Protein AF-A0A2U2MQR2-F1 (afdb_monomer)

Solvent-accessible surface area (backbone atoms only — not comparable to full-atom values): 9590 Å² total; per-residue (Å²): 137,82,84,78,74,77,75,70,67,55,47,98,87,59,31,27,55,48,16,38,34,31,36,33,57,66,88,57,82,86,89,60,95,47,49,46,33,38,39,41,40,66,53,72,32,94,87,47,100,52,65,31,71,46,79,47,65,34,66,65,44,75,70,32,71,69,49,39,52,50,52,44,51,51,39,53,46,47,54,74,61,41,69,89,65,92,60,65,93,56,70,37,28,36,38,36,31,59,40,84,66,80,64,88,87,49,47,63,51,33,40,34,28,38,28,79,43,82,59,92,92,44,76,48,75,48,78,47,61,46,67,48,84,88,58,60,68,46,62,40,29,42,48,49,54,52,37,52,53,49,46,59,49,50,52,50,53,52,56,52,56,67,71,79,109

Foldseek 3Di:
DDPPPPPFDQDPVRWGWFWFKWKAALPDDDDDPQFQKKWQQPAQDPVDGGTDIDMDGDVVCLVDPVSLVVLLVVLVLLLVQFDPDADDDDRIMITIGGDSDDDPRIGTQKIKIWHWDDDPVDIDIDIHIDGDPVDDNNVSNVSNVVSVVSNVVSVVSVVVVVVVD

Structure (mmCIF, N/CA/C/O backbone):
data_AF-A0A2U2MQR2-F1
#
_entry.id   AF-A0A2U2MQR2-F1
#
loop_
_atom_site.group_PDB
_atom_site.id
_atom_site.type_symbol
_atom_site.label_atom_id
_atom_site.label_alt_id
_atom_site.label_comp_id
_atom_site.label_asym_id
_atom_site.label_entity_id
_atom_site.label_seq_id
_atom_site.pdbx_PDB_ins_code
_atom_site.Cartn_x
_atom_site.Cartn_y
_atom_site.Cartn_z
_atom_site.occupancy
_atom_site.B_iso_or_equiv
_atom_site.auth_seq_id
_atom_site.auth_comp_id
_atom_site.auth_asym_id
_atom_site.auth_atom_id
_atom_site.pdbx_PDB_model_num
ATOM 1 N N . MET A 1 1 ? -12.977 18.958 -28.605 1.00 35.41 1 MET A N 1
ATOM 2 C CA . MET A 1 1 ? -12.300 17.829 -27.941 1.00 35.41 1 MET A CA 1
ATOM 3 C C . MET A 1 1 ? -11.310 18.447 -26.981 1.00 35.41 1 MET A C 1
ATOM 5 O O . MET A 1 1 ? -10.351 19.047 -27.443 1.00 35.41 1 MET A O 1
ATOM 9 N N . SER A 1 2 ? -11.646 18.476 -25.693 1.00 35.44 2 SER A N 1
ATOM 10 C CA . SER A 1 2 ? -10.806 19.097 -24.668 1.00 35.44 2 SER A CA 1
ATOM 11 C C . SER A 1 2 ? -9.901 18.020 -24.101 1.00 35.44 2 SER A C 1
ATOM 13 O O . SER A 1 2 ? -10.385 17.085 -23.467 1.00 35.44 2 SER A O 1
ATOM 15 N N . ASP A 1 3 ? -8.615 18.139 -24.402 1.00 41.50 3 ASP A N 1
ATOM 16 C CA . ASP A 1 3 ? -7.565 17.269 -23.898 1.00 41.50 3 ASP A CA 1
ATOM 17 C C . ASP A 1 3 ? -7.346 17.624 -22.422 1.00 41.50 3 ASP A C 1
ATOM 19 O O . ASP A 1 3 ? -6.690 18.607 -22.071 1.00 41.50 3 ASP A O 1
ATOM 23 N N . GLY A 1 4 ? -8.047 16.903 -21.549 1.00 33.56 4 GLY A N 1
ATOM 24 C CA . GLY A 1 4 ? -7.953 17.050 -20.105 1.00 33.56 4 GLY A CA 1
ATOM 25 C C . GLY A 1 4 ? -6.661 16.418 -19.617 1.00 33.56 4 GLY A C 1
ATOM 26 O O . GLY A 1 4 ? -6.693 15.333 -19.045 1.00 33.56 4 GLY A O 1
ATOM 27 N N . SER A 1 5 ? -5.533 17.090 -19.851 1.00 38.34 5 SER A N 1
ATOM 28 C CA . SER A 1 5 ? -4.283 16.794 -19.156 1.00 38.34 5 SER A CA 1
ATOM 29 C C . SER A 1 5 ? -4.535 16.982 -17.661 1.00 38.34 5 SER A C 1
ATOM 31 O O . SER A 1 5 ? -4.479 18.103 -17.157 1.00 38.34 5 SER A O 1
ATOM 33 N N . LYS A 1 6 ? -4.861 15.895 -16.955 1.00 40.38 6 LYS A N 1
ATOM 34 C CA . LYS A 1 6 ? -4.844 15.863 -15.495 1.00 40.38 6 LYS A CA 1
ATOM 35 C C . LYS A 1 6 ? -3.408 16.127 -15.069 1.00 40.38 6 LYS A C 1
ATOM 37 O O . LYS A 1 6 ? -2.525 15.293 -15.232 1.00 40.38 6 LYS A O 1
ATOM 42 N N . THR A 1 7 ? -3.152 17.354 -14.641 1.00 41.28 7 THR A N 1
ATOM 43 C CA . THR A 1 7 ? -1.850 17.762 -14.137 1.00 41.28 7 THR A CA 1
ATOM 44 C C . THR A 1 7 ? -1.629 17.020 -12.827 1.00 41.28 7 THR A C 1
ATOM 46 O O . THR A 1 7 ? -2.181 17.407 -11.799 1.00 41.28 7 THR A O 1
ATOM 49 N N . THR A 1 8 ? -0.845 15.941 -12.859 1.00 52.31 8 THR A N 1
ATOM 50 C CA . THR A 1 8 ? -0.366 15.263 -11.652 1.00 52.31 8 THR A CA 1
ATOM 51 C C . THR A 1 8 ? 0.211 16.311 -10.708 1.00 52.31 8 THR A C 1
ATOM 53 O O . THR A 1 8 ? 1.087 17.081 -11.113 1.00 52.31 8 THR A O 1
ATOM 56 N N . ALA A 1 9 ? -0.280 16.374 -9.470 1.00 56.91 9 ALA A N 1
ATOM 57 C CA . ALA A 1 9 ? 0.223 17.319 -8.484 1.00 56.91 9 ALA A CA 1
ATOM 58 C C . ALA A 1 9 ? 1.697 17.001 -8.178 1.00 56.91 9 ALA A C 1
ATOM 60 O O . ALA A 1 9 ? 2.010 16.058 -7.448 1.00 56.91 9 ALA A O 1
ATOM 61 N N . THR A 1 10 ? 2.599 17.770 -8.782 1.00 59.81 10 THR A N 1
ATOM 62 C CA . THR A 1 10 ? 4.041 17.682 -8.556 1.00 59.81 10 THR A CA 1
ATOM 63 C C . THR A 1 10 ? 4.403 18.613 -7.410 1.00 59.81 10 THR A C 1
ATOM 65 O O . THR A 1 10 ? 4.077 19.800 -7.438 1.00 59.81 10 THR A O 1
ATOM 68 N N . ASP A 1 11 ? 5.040 18.079 -6.372 1.00 65.00 11 ASP A N 1
ATOM 69 C CA . ASP A 1 11 ? 5.514 18.898 -5.263 1.00 65.00 11 ASP A CA 1
ATOM 70 C C . ASP A 1 11 ? 6.751 19.728 -5.637 1.00 65.00 11 ASP A C 1
ATOM 72 O O . ASP A 1 11 ? 7.363 19.546 -6.690 1.00 65.00 11 ASP A O 1
ATOM 76 N N . ALA A 1 12 ? 7.113 20.673 -4.764 1.00 63.25 12 ALA A N 1
ATOM 77 C CA . ALA A 1 12 ? 8.223 21.601 -4.991 1.00 63.25 12 ALA A CA 1
ATOM 78 C C . ALA A 1 12 ? 9.582 20.903 -5.224 1.00 63.25 12 ALA A C 1
ATOM 80 O O . ALA A 1 12 ? 10.482 21.513 -5.796 1.00 63.25 12 ALA A O 1
ATOM 81 N N . ASP A 1 13 ? 9.714 19.628 -4.838 1.00 71.12 13 ASP A N 1
ATOM 82 C CA . ASP A 1 13 ? 10.929 18.822 -4.997 1.00 71.12 13 ASP A CA 1
ATOM 83 C C . ASP A 1 13 ? 10.933 17.987 -6.296 1.00 71.12 13 ASP A C 1
ATOM 85 O O . ASP A 1 13 ? 11.844 17.180 -6.525 1.00 71.12 13 ASP A O 1
ATOM 89 N N . GLY A 1 14 ? 9.912 18.149 -7.145 1.00 81.31 14 GLY A N 1
ATOM 90 C CA . GLY A 1 14 ? 9.772 17.450 -8.422 1.00 81.31 14 GLY A CA 1
ATOM 91 C C . GLY A 1 14 ? 9.209 16.031 -8.315 1.00 81.31 14 GLY A C 1
ATOM 92 O O . GLY A 1 14 ? 9.354 15.261 -9.261 1.00 81.31 14 GLY A O 1
ATOM 93 N N . PHE A 1 15 ? 8.598 15.649 -7.188 1.00 86.00 15 PHE A N 1
ATOM 94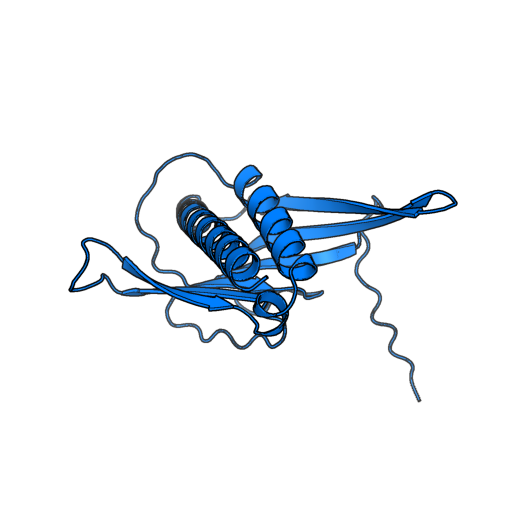 C CA . PHE A 1 15 ? 7.937 14.350 -7.059 1.00 86.00 15 PHE A CA 1
ATOM 95 C C . PHE A 1 15 ? 6.450 14.465 -7.379 1.00 86.00 15 PHE A C 1
ATOM 97 O O . PHE A 1 15 ? 5.763 15.350 -6.871 1.00 86.00 15 PHE A O 1
ATOM 104 N N . SER A 1 16 ? 5.936 13.508 -8.142 1.00 84.88 16 SER A N 1
ATOM 105 C CA . SER A 1 16 ? 4.505 13.353 -8.407 1.00 84.88 16 SER A CA 1
ATOM 106 C C . SER A 1 16 ? 3.926 12.252 -7.524 1.00 84.88 16 SER A C 1
ATOM 108 O O . SER A 1 16 ? 4.599 11.255 -7.244 1.00 84.88 16 SER A O 1
ATOM 110 N N . THR A 1 17 ? 2.686 12.415 -7.062 1.00 84.25 17 THR A N 1
ATOM 111 C CA . THR A 1 17 ? 1.986 11.360 -6.316 1.00 84.25 17 THR A CA 1
ATOM 112 C C . THR A 1 17 ? 1.837 10.111 -7.180 1.00 84.25 17 THR A C 1
ATOM 114 O O . THR A 1 17 ? 1.368 10.187 -8.310 1.00 84.25 17 THR A O 1
ATOM 117 N N . LEU A 1 18 ? 2.240 8.968 -6.631 1.00 83.31 18 LEU A N 1
ATOM 118 C CA . LEU A 1 18 ? 2.060 7.655 -7.244 1.00 83.31 18 LEU A CA 1
ATOM 119 C C . LEU A 1 18 ? 0.815 6.958 -6.694 1.00 83.31 18 LEU A C 1
ATOM 121 O O . LEU A 1 18 ? 0.165 6.212 -7.411 1.00 83.31 18 LEU A O 1
ATOM 125 N N . GLY A 1 19 ? 0.508 7.164 -5.416 1.00 85.81 19 GLY A N 1
ATOM 126 C CA . GLY A 1 19 ? -0.560 6.433 -4.762 1.00 85.81 19 GLY A CA 1
ATOM 127 C C . GLY A 1 19 ? -0.611 6.661 -3.266 1.00 85.81 19 GLY A C 1
ATOM 128 O O . GLY A 1 19 ? 0.124 7.486 -2.709 1.00 85.81 19 GLY A O 1
ATOM 129 N N . TYR A 1 20 ? -1.466 5.890 -2.609 1.00 85.88 20 TYR A N 1
ATOM 130 C CA . TYR A 1 20 ? -1.777 6.066 -1.202 1.00 85.88 20 TYR A CA 1
ATOM 131 C C . TYR A 1 20 ? -1.884 4.734 -0.478 1.00 85.88 20 TYR A C 1
ATOM 133 O O . TYR A 1 20 ? -2.322 3.726 -1.024 1.00 85.88 20 TYR A O 1
ATOM 141 N N . TYR A 1 21 ? -1.489 4.764 0.789 1.00 87.50 21 TYR A N 1
ATOM 142 C CA . TYR A 1 21 ? -1.859 3.772 1.778 1.00 87.50 21 TYR A CA 1
ATOM 143 C C . TYR A 1 21 ? -2.799 4.426 2.777 1.00 87.50 21 TYR A C 1
ATOM 145 O O . TYR A 1 21 ? -2.451 5.430 3.412 1.00 87.50 21 TYR A O 1
ATOM 153 N N . TYR A 1 22 ? -3.997 3.877 2.899 1.00 86.44 22 TYR A N 1
ATOM 154 C CA . TYR A 1 22 ? -5.064 4.467 3.690 1.00 86.44 22 TYR A CA 1
ATOM 155 C C . TYR A 1 22 ? -5.859 3.410 4.452 1.00 86.44 22 TYR A C 1
ATOM 157 O O . TYR A 1 22 ? -5.775 2.210 4.179 1.00 86.44 22 TYR A O 1
ATOM 165 N N . ALA A 1 23 ? -6.613 3.883 5.439 1.00 84.75 23 ALA A N 1
ATOM 166 C CA . ALA A 1 23 ? -7.556 3.090 6.204 1.00 84.75 23 ALA A CA 1
ATOM 167 C C . ALA A 1 23 ? -8.980 3.618 6.036 1.00 84.75 23 ALA A C 1
ATOM 169 O O . ALA A 1 23 ? -9.197 4.819 5.888 1.00 84.75 23 ALA A O 1
ATOM 170 N N . PHE A 1 24 ? -9.934 2.707 6.130 1.00 80.94 24 PHE A N 1
ATOM 171 C CA . PHE A 1 24 ? -11.358 2.969 6.214 1.00 80.94 24 PHE A CA 1
ATOM 172 C C . PHE A 1 24 ? -11.924 2.386 7.506 1.00 80.94 24 PHE A C 1
ATOM 174 O O . PHE A 1 24 ? -11.390 1.404 8.040 1.00 80.94 24 PHE A O 1
ATOM 181 N N . ASP A 1 25 ? -13.038 2.954 7.967 1.00 74.38 25 ASP A N 1
ATOM 182 C CA . ASP A 1 25 ? -13.871 2.294 8.968 1.00 74.38 25 ASP A CA 1
ATOM 183 C C . ASP A 1 25 ? -14.314 0.915 8.458 1.00 74.38 25 ASP A C 1
ATOM 185 O O . ASP A 1 25 ? -14.501 0.696 7.259 1.00 74.38 25 ASP A O 1
ATOM 189 N N . ALA A 1 26 ? -14.458 -0.039 9.379 1.00 68.25 26 ALA A N 1
ATOM 190 C CA . ALA A 1 26 ? -14.750 -1.434 9.043 1.00 68.25 26 ALA A CA 1
ATOM 191 C C . ALA A 1 26 ? -16.063 -1.611 8.258 1.00 68.25 26 ALA A C 1
ATOM 193 O O . ALA A 1 26 ? -16.186 -2.541 7.461 1.00 68.25 26 ALA A O 1
ATOM 194 N N . ASP A 1 27 ? -17.015 -0.701 8.462 1.00 68.25 27 ASP A N 1
ATOM 195 C CA . ASP A 1 27 ? -18.332 -0.723 7.827 1.00 68.25 27 ASP A CA 1
ATOM 196 C C . ASP A 1 27 ? -18.355 -0.002 6.468 1.00 68.25 27 ASP A C 1
ATOM 198 O O . ASP A 1 27 ? -19.356 -0.061 5.753 1.00 68.25 27 ASP A O 1
ATOM 202 N N . THR A 1 28 ? -17.253 0.646 6.077 1.00 70.56 28 THR A N 1
ATOM 203 C CA . THR A 1 28 ? -17.153 1.362 4.804 1.00 70.56 28 THR A CA 1
ATOM 204 C C . THR A 1 28 ? -16.772 0.401 3.682 1.00 70.56 28 THR A C 1
ATOM 206 O O . THR A 1 28 ? -15.817 -0.382 3.780 1.00 70.56 28 THR A O 1
ATOM 209 N N . GLU A 1 29 ? -17.541 0.440 2.596 1.00 70.19 29 GLU A N 1
ATOM 210 C CA . GLU A 1 29 ? -17.212 -0.269 1.364 1.00 70.19 29 GLU A CA 1
ATOM 211 C C . GLU A 1 29 ? -16.034 0.418 0.667 1.00 70.19 29 GLU A C 1
ATOM 213 O O . GLU A 1 29 ? -15.986 1.641 0.556 1.00 70.19 29 GLU A O 1
ATOM 218 N N . ILE A 1 30 ? -15.060 -0.379 0.225 1.00 69.44 30 ILE A N 1
ATOM 219 C CA . ILE A 1 30 ? -13.909 0.128 -0.522 1.00 69.44 30 ILE A CA 1
ATOM 220 C C . ILE A 1 30 ? -14.223 -0.027 -2.007 1.00 69.44 30 ILE A C 1
ATOM 222 O O . ILE A 1 30 ? -14.023 -1.109 -2.564 1.00 69.44 30 ILE A O 1
ATOM 226 N N . ASP A 1 31 ? -14.703 1.054 -2.617 1.00 68.75 31 ASP A N 1
ATOM 227 C CA . ASP A 1 31 ? -14.923 1.172 -4.060 1.00 68.75 31 ASP A CA 1
ATOM 228 C C . ASP A 1 31 ? -13.797 2.008 -4.691 1.00 68.75 31 ASP A C 1
ATOM 230 O O . ASP A 1 31 ? -13.925 3.206 -4.933 1.00 68.75 31 ASP A O 1
ATOM 234 N N . ASP A 1 32 ? -12.631 1.384 -4.868 1.00 68.38 32 ASP A N 1
ATOM 235 C CA . ASP A 1 32 ? -11.484 1.980 -5.559 1.00 68.38 32 ASP A CA 1
ATOM 236 C C . ASP A 1 32 ? -11.067 1.038 -6.699 1.00 68.38 32 ASP A C 1
ATOM 238 O O . ASP A 1 32 ? -10.693 -0.115 -6.491 1.00 68.38 32 ASP A O 1
ATOM 242 N N . MET A 1 33 ? -11.178 1.507 -7.943 1.00 65.56 33 MET A N 1
ATOM 243 C CA . MET A 1 33 ? -10.834 0.693 -9.116 1.00 65.56 33 MET A CA 1
ATOM 244 C C . MET A 1 33 ? -9.320 0.548 -9.321 1.00 65.56 33 MET A C 1
ATOM 246 O O . MET A 1 33 ? -8.898 -0.309 -10.091 1.00 65.56 33 MET A O 1
ATOM 250 N N . ASN A 1 34 ? -8.505 1.353 -8.632 1.00 71.06 34 ASN A N 1
ATOM 251 C CA . ASN A 1 34 ? -7.043 1.333 -8.724 1.00 71.06 34 ASN A CA 1
ATOM 252 C C . ASN A 1 34 ? -6.403 0.612 -7.527 1.00 71.06 34 ASN A C 1
ATOM 254 O O . ASN A 1 34 ? -5.260 0.888 -7.146 1.00 71.06 34 ASN A O 1
ATOM 258 N N . LEU A 1 35 ? -7.164 -0.277 -6.885 1.00 78.31 35 LEU A N 1
ATOM 259 C CA . LEU A 1 35 ? -6.685 -1.077 -5.771 1.00 78.31 35 LEU A CA 1
ATOM 260 C C . LEU A 1 35 ? -5.633 -2.069 -6.233 1.00 78.31 35 LEU A C 1
ATOM 262 O O . LEU A 1 35 ? -5.891 -2.955 -7.046 1.00 78.31 35 LEU A O 1
ATOM 266 N N . GLU A 1 36 ? -4.474 -1.972 -5.605 1.00 80.88 36 GLU A N 1
ATOM 267 C CA . GLU A 1 36 ? -3.402 -2.937 -5.781 1.00 80.88 36 GLU A CA 1
ATOM 268 C C . GLU A 1 36 ? -3.505 -4.046 -4.743 1.00 80.88 36 GLU A C 1
ATOM 270 O O . GLU A 1 36 ? -3.393 -5.234 -5.055 1.00 80.88 36 GLU A O 1
ATOM 275 N N . ALA A 1 37 ? -3.779 -3.661 -3.498 1.00 78.00 37 ALA A N 1
ATOM 276 C CA . ALA A 1 37 ? -4.007 -4.591 -2.411 1.00 78.00 37 ALA A CA 1
ATOM 277 C C . ALA A 1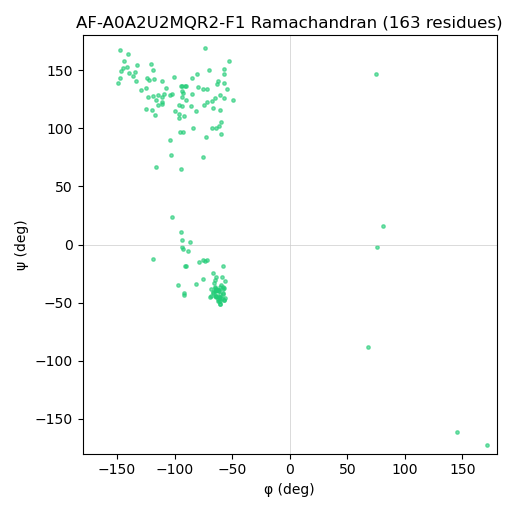 37 ? -4.991 -4.016 -1.390 1.00 78.00 37 ALA A C 1
ATOM 279 O O . ALA A 1 37 ? -4.895 -2.856 -0.996 1.00 78.00 37 ALA A O 1
ATOM 280 N N . VAL A 1 38 ? -5.899 -4.861 -0.908 1.00 79.38 38 VAL A N 1
ATOM 281 C CA . VAL A 1 38 ? -6.787 -4.581 0.221 1.00 79.38 38 VAL A CA 1
ATOM 282 C C . VAL A 1 38 ? -6.624 -5.667 1.260 1.00 79.38 38 VAL A C 1
ATOM 284 O O . VAL A 1 38 ? -6.650 -6.857 0.945 1.00 79.38 38 VAL A O 1
ATOM 287 N N . ILE A 1 39 ? -6.525 -5.247 2.513 1.00 73.12 39 ILE A N 1
ATOM 288 C CA . ILE A 1 39 ? -6.567 -6.114 3.674 1.00 73.12 39 ILE A CA 1
ATOM 289 C C . ILE A 1 39 ? -7.791 -5.746 4.514 1.00 73.12 39 ILE A C 1
ATOM 291 O O . ILE A 1 39 ? -7.840 -4.679 5.129 1.00 73.12 39 ILE A O 1
ATOM 295 N N . CYS A 1 40 ? -8.775 -6.643 4.554 1.00 70.81 40 CYS A N 1
ATOM 296 C CA . CYS A 1 40 ? -9.933 -6.506 5.433 1.00 70.81 40 CYS A CA 1
ATOM 297 C C . CYS A 1 40 ? -9.681 -7.315 6.704 1.00 70.81 40 CYS A C 1
ATOM 299 O O . CYS A 1 40 ? -9.604 -8.548 6.659 1.00 70.81 40 CYS A O 1
ATOM 301 N N . ALA A 1 41 ? -9.526 -6.615 7.823 1.00 64.44 41 ALA A N 1
ATOM 302 C CA . ALA A 1 41 ? -9.394 -7.199 9.149 1.00 64.44 41 ALA A CA 1
ATOM 303 C C . ALA A 1 41 ? -10.781 -7.242 9.811 1.00 64.44 41 ALA A C 1
ATOM 305 O O . ALA A 1 41 ? -11.052 -6.532 10.779 1.00 64.44 41 ALA A O 1
ATOM 306 N N . ASP A 1 42 ? -11.679 -8.037 9.232 1.00 58.38 42 ASP A N 1
ATOM 307 C CA . ASP A 1 42 ? -13.093 -8.044 9.587 1.00 58.38 42 ASP A CA 1
ATOM 308 C C . ASP A 1 42 ? -13.353 -9.172 10.598 1.00 58.38 42 ASP A C 1
ATOM 310 O O . ASP A 1 42 ? -13.361 -10.354 10.263 1.00 58.38 42 ASP A O 1
ATOM 314 N N . GLN A 1 43 ? -13.612 -8.768 11.842 1.00 45.62 43 GLN A N 1
ATOM 315 C CA . GLN A 1 43 ? -14.023 -9.594 12.985 1.00 45.62 43 GLN A CA 1
ATOM 316 C C . GLN A 1 43 ? -12.941 -10.467 13.657 1.00 45.62 43 GLN A C 1
ATOM 318 O O . GLN A 1 43 ? -12.040 -11.001 13.010 1.00 45.62 43 GLN A O 1
ATOM 323 N N . PRO A 1 44 ? -13.036 -10.666 14.989 1.00 50.53 44 PRO A N 1
ATOM 324 C CA . PRO A 1 44 ? -12.247 -11.677 15.680 1.00 50.53 44 PRO A CA 1
ATOM 325 C C . PRO A 1 44 ? -12.500 -13.063 15.069 1.00 50.53 44 PRO A C 1
ATOM 327 O O . PRO A 1 44 ? -13.641 -13.513 14.953 1.00 50.53 44 PRO A O 1
ATOM 330 N N . SER A 1 45 ? -11.427 -13.743 14.671 1.00 46.78 45 SER A N 1
ATOM 331 C CA . SER A 1 45 ? -11.477 -15.092 14.124 1.00 46.78 45 SER A CA 1
ATOM 332 C C . SER A 1 45 ? -11.976 -16.065 15.191 1.00 46.78 45 SER A C 1
ATOM 334 O O . SER A 1 45 ? -11.427 -16.155 16.286 1.00 46.78 45 SER A O 1
ATOM 336 N N . LYS A 1 46 ? -13.023 -16.834 14.870 1.00 43.75 46 LYS A N 1
ATOM 337 C CA . LYS A 1 46 ? -13.551 -17.876 15.769 1.00 43.75 46 LYS A CA 1
ATOM 338 C C . LYS A 1 46 ? -12.649 -19.117 15.853 1.00 43.75 46 LYS A C 1
ATOM 340 O O . LYS A 1 46 ? -12.856 -19.939 16.738 1.00 43.75 46 LYS A O 1
ATOM 345 N N . GLY A 1 47 ? -11.686 -19.270 14.937 1.00 48.62 47 GLY A N 1
ATOM 346 C CA . GLY A 1 47 ? -10.839 -20.469 14.811 1.00 48.62 47 GLY A CA 1
ATOM 347 C C . GLY A 1 47 ? -9.338 -20.237 15.008 1.00 48.62 47 GLY A C 1
ATOM 348 O O . GLY A 1 47 ? -8.589 -21.196 15.159 1.00 48.62 47 GLY A O 1
ATOM 349 N N . LEU A 1 48 ? -8.894 -18.981 15.027 1.00 50.56 48 LEU A N 1
ATOM 350 C CA . LEU A 1 48 ? -7.522 -18.568 15.319 1.00 50.56 48 LEU A CA 1
ATOM 351 C C . LEU A 1 48 ? -7.609 -17.493 16.398 1.00 50.56 48 LEU A C 1
ATOM 353 O O . LEU A 1 48 ? -8.416 -16.580 16.264 1.00 50.56 48 LEU A O 1
ATOM 357 N N . GLY A 1 49 ? -6.807 -17.567 17.461 1.00 47.91 49 GLY A N 1
ATOM 358 C CA . GLY A 1 49 ? -6.764 -16.472 18.433 1.00 47.91 49 GLY A CA 1
ATOM 359 C C . GLY A 1 49 ? -6.326 -15.175 17.742 1.00 47.91 49 GLY A C 1
ATOM 360 O O . GLY A 1 49 ? -5.155 -15.049 17.398 1.00 47.91 49 GLY A O 1
ATOM 361 N N . GLY A 1 50 ? -7.247 -14.237 17.490 1.00 61.19 50 GLY A N 1
ATOM 362 C CA . GLY A 1 50 ? -6.942 -12.975 16.803 1.00 61.19 50 GLY A CA 1
ATOM 363 C C . GLY A 1 50 ? -8.063 -12.457 15.897 1.00 61.19 50 GLY A C 1
ATOM 364 O O . GLY A 1 50 ? -9.214 -12.850 16.040 1.00 61.19 50 GLY A O 1
ATOM 365 N N . VAL A 1 51 ? -7.725 -11.551 14.974 1.00 61.66 51 VAL A N 1
ATOM 366 C CA . VAL A 1 51 ? -8.626 -10.969 13.958 1.00 61.66 51 VAL A CA 1
ATOM 367 C C . VAL A 1 51 ? -8.513 -11.772 12.661 1.00 61.66 51 VAL A C 1
ATOM 369 O O . VAL A 1 51 ? -7.406 -12.134 12.265 1.00 61.66 51 VAL A O 1
ATOM 372 N N . ALA A 1 52 ? -9.637 -12.082 12.014 1.00 59.97 52 ALA A N 1
ATOM 373 C CA . ALA A 1 52 ? -9.640 -12.683 10.688 1.00 59.97 52 ALA A CA 1
ATOM 374 C C . ALA A 1 52 ? -9.202 -11.629 9.666 1.00 59.97 52 ALA A C 1
ATOM 376 O O . ALA A 1 52 ? -9.784 -10.552 9.573 1.00 59.97 52 ALA A O 1
ATOM 377 N N . VAL A 1 53 ? -8.144 -11.939 8.923 1.00 64.88 53 VAL A N 1
ATOM 378 C CA . VAL A 1 53 ? -7.563 -11.042 7.928 1.00 64.88 53 VAL A CA 1
ATOM 379 C C . VAL A 1 53 ? -7.748 -11.676 6.558 1.00 64.88 53 VAL A C 1
ATOM 381 O O . VAL A 1 53 ? -7.271 -12.783 6.317 1.00 64.88 53 VAL A O 1
ATOM 384 N N . SER A 1 54 ? -8.448 -10.983 5.665 1.00 68.81 54 SER A N 1
ATOM 385 C CA . SER A 1 54 ? -8.548 -11.356 4.254 1.00 68.81 54 SER A CA 1
ATOM 386 C C . SER A 1 54 ? -7.725 -10.392 3.413 1.00 68.81 54 SER A C 1
ATOM 388 O O . SER A 1 54 ? -7.775 -9.182 3.623 1.00 68.81 54 SER A O 1
ATOM 390 N N . VAL A 1 55 ? -6.948 -10.937 2.480 1.00 72.62 55 VAL A N 1
ATOM 391 C CA . VAL A 1 55 ? -6.082 -10.164 1.587 1.00 72.62 55 VAL A CA 1
ATOM 392 C C . VAL A 1 55 ? -6.570 -10.367 0.161 1.00 72.62 55 VAL A C 1
ATOM 394 O O . VAL A 1 55 ? -6.678 -11.500 -0.310 1.00 72.62 55 VAL A O 1
ATOM 397 N N . ARG A 1 56 ? -6.870 -9.267 -0.525 1.00 77.31 56 ARG A N 1
ATOM 398 C CA . ARG A 1 56 ? -7.182 -9.229 -1.954 1.00 77.31 56 ARG A CA 1
ATOM 399 C C . ARG A 1 56 ? -6.080 -8.443 -2.642 1.00 77.31 56 ARG A C 1
ATOM 401 O O . ARG A 1 56 ? -5.776 -7.339 -2.214 1.00 77.31 56 ARG A O 1
ATOM 408 N N . VAL A 1 57 ? -5.492 -9.012 -3.685 1.00 77.69 57 VAL A N 1
ATOM 409 C CA . VAL A 1 57 ? -4.454 -8.362 -4.498 1.00 77.69 57 VAL A CA 1
ATOM 410 C C . VAL A 1 57 ? -4.913 -8.372 -5.948 1.00 77.69 57 VAL A C 1
ATOM 412 O O . VAL A 1 57 ? -5.542 -9.351 -6.368 1.00 77.69 57 VAL A O 1
ATOM 415 N N . ASN A 1 58 ? -4.609 -7.305 -6.683 1.00 82.81 58 ASN A N 1
ATOM 4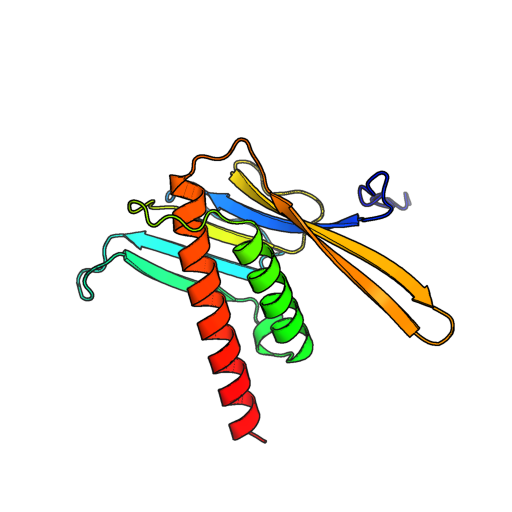16 C CA . ASN A 1 58 ? -4.872 -7.192 -8.112 1.00 82.81 58 ASN A CA 1
ATOM 417 C C . ASN A 1 58 ? -4.202 -8.349 -8.883 1.00 82.81 58 ASN A C 1
ATOM 419 O O . ASN A 1 58 ? -3.081 -8.761 -8.567 1.00 82.81 58 ASN A O 1
ATOM 423 N N . ASP A 1 59 ? -4.899 -8.910 -9.872 1.00 81.12 59 ASP A N 1
ATOM 424 C CA . ASP A 1 59 ? -4.392 -10.024 -10.677 1.00 81.12 59 ASP A CA 1
ATOM 425 C C . ASP A 1 59 ? -3.162 -9.639 -11.505 1.00 81.12 59 ASP A C 1
ATOM 427 O O . ASP A 1 59 ? -2.295 -10.486 -11.720 1.00 81.12 59 ASP A O 1
ATOM 431 N N . GLU A 1 60 ? -3.012 -8.366 -11.883 1.00 78.75 60 GLU A N 1
ATOM 432 C CA . GLU A 1 60 ? -1.805 -7.885 -12.560 1.00 78.75 60 GLU A CA 1
ATOM 433 C C . GLU A 1 60 ? -0.561 -8.063 -11.677 1.00 78.75 60 GLU A C 1
ATOM 435 O O . GLU A 1 60 ? 0.413 -8.702 -12.090 1.00 78.75 60 GLU A O 1
ATOM 440 N N . ILE A 1 61 ? -0.627 -7.639 -10.408 1.00 80.31 61 ILE A N 1
ATOM 441 C CA . ILE A 1 61 ? 0.460 -7.853 -9.439 1.00 80.31 61 ILE A CA 1
ATOM 442 C C . ILE A 1 61 ? 0.773 -9.342 -9.293 1.00 80.31 61 ILE A C 1
ATOM 444 O O . ILE A 1 61 ? 1.940 -9.741 -9.247 1.00 80.31 61 ILE A O 1
ATOM 448 N N . LYS A 1 62 ? -0.250 -10.199 -9.242 1.00 80.75 62 LYS A N 1
ATOM 449 C CA . LYS A 1 62 ? -0.035 -11.653 -9.172 1.00 80.75 62 LYS A CA 1
ATOM 450 C C . LYS A 1 62 ? 0.639 -12.196 -10.432 1.00 80.75 62 LYS A C 1
ATOM 452 O O . LYS A 1 62 ? 1.403 -13.153 -10.332 1.00 80.75 62 LYS A O 1
ATOM 457 N N . ALA A 1 63 ? 0.416 -11.588 -11.593 1.00 80.06 63 ALA A N 1
ATOM 458 C CA . ALA A 1 63 ? 0.980 -12.032 -12.862 1.00 80.06 63 ALA A CA 1
ATOM 459 C C . ALA A 1 63 ? 2.435 -11.570 -13.083 1.00 80.06 63 ALA A C 1
ATOM 461 O O . ALA A 1 63 ? 3.229 -12.325 -13.640 1.00 80.06 63 ALA A O 1
ATOM 462 N N . SER A 1 64 ? 2.834 -10.381 -12.613 1.00 82.56 64 SER A N 1
ATOM 463 C CA . SER A 1 64 ? 4.144 -9.787 -12.940 1.00 82.56 64 SER A CA 1
ATOM 464 C C . SER A 1 64 ? 5.126 -9.724 -11.765 1.00 82.56 64 SER A C 1
ATOM 466 O O . SER A 1 64 ? 4.888 -9.053 -10.760 1.00 82.56 64 SER A O 1
ATOM 468 N N . ALA A 1 65 ? 6.308 -10.334 -11.926 1.00 79.56 65 ALA A N 1
ATOM 469 C CA . ALA A 1 65 ? 7.404 -10.230 -10.953 1.00 79.56 65 ALA A CA 1
ATOM 470 C C . ALA A 1 65 ? 7.868 -8.778 -10.738 1.00 79.56 65 ALA A C 1
ATOM 472 O O . ALA A 1 65 ? 8.204 -8.388 -9.621 1.00 79.56 65 ALA A O 1
ATOM 473 N N . GLY A 1 66 ? 7.835 -7.955 -11.792 1.00 79.19 66 GLY A N 1
ATOM 474 C CA . GLY A 1 66 ? 8.160 -6.533 -11.692 1.00 79.19 66 GLY A CA 1
ATOM 475 C C . GLY A 1 66 ? 7.171 -5.773 -10.806 1.00 79.19 66 GLY A C 1
ATOM 476 O O . GLY A 1 66 ? 7.593 -5.013 -9.937 1.00 79.19 66 GLY A O 1
ATOM 477 N N . GLN A 1 67 ? 5.867 -6.017 -10.973 1.00 80.69 67 GLN A N 1
ATOM 478 C CA . GLN A 1 67 ? 4.832 -5.376 -10.152 1.00 80.69 67 GLN A CA 1
ATOM 479 C C . GLN A 1 67 ? 4.880 -5.858 -8.695 1.00 80.69 67 GLN A C 1
ATOM 481 O O . GLN A 1 67 ? 4.762 -5.032 -7.790 1.00 80.69 67 GLN A O 1
ATOM 486 N N . ARG A 1 68 ? 5.158 -7.149 -8.444 1.00 84.38 68 ARG A N 1
ATOM 487 C CA . ARG A 1 68 ? 5.404 -7.659 -7.078 1.00 84.38 68 ARG A CA 1
ATOM 488 C C . ARG A 1 68 ? 6.545 -6.923 -6.387 1.00 84.38 68 ARG A C 1
ATOM 490 O O . ARG A 1 68 ? 6.359 -6.448 -5.272 1.00 84.38 68 ARG A O 1
ATOM 497 N N . ARG A 1 69 ? 7.683 -6.750 -7.066 1.00 82.81 69 ARG A N 1
ATOM 498 C CA . ARG A 1 69 ? 8.851 -6.046 -6.515 1.00 82.81 69 ARG A CA 1
ATOM 499 C C . ARG A 1 69 ? 8.587 -4.562 -6.252 1.00 82.81 69 ARG A C 1
ATOM 501 O O . ARG A 1 69 ? 9.078 -4.006 -5.269 1.00 82.81 69 ARG A O 1
ATOM 508 N N . VAL A 1 70 ? 7.804 -3.904 -7.109 1.00 81.94 70 VAL A N 1
ATOM 509 C CA . VAL A 1 70 ? 7.346 -2.530 -6.845 1.00 81.94 70 VAL A CA 1
ATOM 510 C C . VAL A 1 70 ? 6.484 -2.502 -5.582 1.00 81.94 70 VAL A C 1
ATOM 512 O O . VAL A 1 70 ? 6.738 -1.683 -4.703 1.00 81.94 70 VAL A O 1
ATOM 515 N N . MET A 1 71 ? 5.525 -3.420 -5.447 1.00 82.88 71 MET A N 1
ATOM 516 C CA . MET A 1 71 ? 4.653 -3.495 -4.273 1.00 82.88 71 MET A CA 1
ATOM 517 C C . MET A 1 71 ? 5.415 -3.817 -2.982 1.00 82.88 71 MET A C 1
ATOM 519 O O . MET A 1 71 ? 5.139 -3.223 -1.941 1.00 82.88 71 MET A O 1
ATOM 523 N N . GLU A 1 72 ? 6.420 -4.688 -3.050 1.00 84.38 72 GLU A N 1
ATOM 524 C CA . GLU A 1 72 ? 7.342 -4.987 -1.950 1.00 84.38 72 GLU A CA 1
ATOM 525 C C . GLU A 1 72 ? 8.109 -3.726 -1.526 1.00 84.38 72 GLU A C 1
ATOM 527 O O . GLU A 1 72 ? 8.120 -3.357 -0.351 1.00 84.38 72 GLU A O 1
ATOM 532 N N . THR A 1 73 ? 8.671 -2.996 -2.494 1.00 84.75 73 THR A N 1
ATOM 533 C CA . THR A 1 73 ? 9.401 -1.745 -2.241 1.00 84.75 73 THR A CA 1
ATOM 534 C C . THR A 1 73 ? 8.499 -0.700 -1.583 1.00 84.75 73 THR A C 1
ATOM 536 O O . THR A 1 73 ? 8.892 -0.069 -0.599 1.00 84.75 73 THR A O 1
ATOM 539 N N . LEU A 1 74 ? 7.274 -0.527 -2.089 1.00 84.94 74 LEU A N 1
ATOM 540 C CA . LEU A 1 74 ? 6.290 0.381 -1.499 1.00 84.94 74 LEU A CA 1
ATOM 541 C C . LEU A 1 74 ? 5.949 -0.045 -0.067 1.00 84.94 74 LEU A C 1
ATOM 543 O O . LEU A 1 74 ? 5.995 0.784 0.838 1.00 84.94 74 LEU A O 1
ATOM 547 N N . SER A 1 75 ? 5.715 -1.338 0.159 1.00 82.94 75 SER A N 1
ATOM 548 C CA . SER A 1 75 ? 5.442 -1.913 1.481 1.00 82.94 75 SER A CA 1
ATOM 549 C C . SER A 1 75 ? 6.571 -1.620 2.472 1.00 82.94 75 SER A C 1
ATOM 551 O O . SER A 1 75 ? 6.332 -1.107 3.568 1.00 82.94 75 SER A O 1
ATOM 553 N N . MET A 1 76 ? 7.825 -1.835 2.074 1.00 85.19 76 MET A N 1
ATOM 554 C CA . MET A 1 76 ? 8.990 -1.521 2.904 1.00 85.19 76 MET A CA 1
ATOM 555 C C . MET A 1 76 ? 9.083 -0.031 3.249 1.00 85.19 76 MET A C 1
ATOM 557 O O . MET A 1 76 ? 9.308 0.315 4.413 1.00 85.19 76 MET A O 1
ATOM 561 N N . LEU A 1 77 ? 8.890 0.849 2.261 1.00 84.44 77 LEU A N 1
ATOM 562 C CA . LEU A 1 77 ? 8.920 2.296 2.473 1.00 84.44 77 LEU A CA 1
ATOM 563 C C . LEU A 1 77 ? 7.817 2.739 3.441 1.00 84.44 77 LEU A C 1
ATOM 565 O O . LEU A 1 77 ? 8.084 3.568 4.307 1.00 84.44 77 LEU A O 1
ATOM 569 N N . ILE A 1 78 ? 6.614 2.156 3.369 1.00 84.25 78 ILE A N 1
ATOM 570 C CA . ILE A 1 78 ? 5.537 2.406 4.344 1.00 84.25 78 ILE A CA 1
ATOM 571 C C . ILE A 1 78 ? 5.981 1.996 5.744 1.00 84.25 78 ILE A C 1
ATOM 573 O O . ILE A 1 78 ? 5.866 2.789 6.678 1.00 84.25 78 ILE A O 1
ATOM 577 N N . ASN A 1 79 ? 6.496 0.773 5.904 1.00 82.00 79 ASN A N 1
ATOM 578 C CA . ASN A 1 79 ? 6.875 0.235 7.212 1.00 82.00 79 ASN A CA 1
ATOM 579 C C . ASN A 1 79 ? 7.897 1.125 7.933 1.00 82.00 79 ASN A C 1
ATOM 581 O O . ASN A 1 79 ? 7.814 1.303 9.144 1.00 82.00 79 ASN A O 1
ATOM 585 N N . GLN A 1 80 ? 8.837 1.712 7.189 1.00 81.94 80 GLN A N 1
ATOM 586 C CA . GLN A 1 80 ? 9.837 2.639 7.730 1.00 81.94 80 GLN A CA 1
ATOM 587 C C . GLN A 1 80 ? 9.232 3.958 8.232 1.00 81.94 80 GLN A C 1
ATOM 589 O O . GLN A 1 80 ? 9.829 4.628 9.071 1.00 81.94 80 GLN A O 1
ATOM 594 N N . GLN A 1 81 ? 8.065 4.353 7.719 1.00 78.69 81 GLN A N 1
ATOM 595 C CA . GLN A 1 81 ? 7.376 5.578 8.129 1.00 78.69 81 GLN A CA 1
ATOM 596 C C . GLN A 1 81 ? 6.403 5.351 9.295 1.00 78.69 81 GLN A C 1
ATOM 598 O O . GLN A 1 81 ? 6.019 6.312 9.975 1.00 78.69 81 GLN A O 1
ATOM 603 N N . LEU A 1 82 ? 5.993 4.104 9.546 1.00 77.00 82 LEU A N 1
ATOM 604 C CA . LEU A 1 82 ? 5.061 3.760 10.615 1.00 77.00 82 LEU A CA 1
ATOM 605 C C . LEU A 1 82 ? 5.763 3.671 11.990 1.00 77.00 82 LEU A C 1
ATOM 607 O O . LEU A 1 82 ? 6.922 3.276 12.085 1.00 77.00 82 LEU A O 1
ATOM 611 N N . PRO A 1 83 ? 5.078 4.037 13.089 1.00 71.31 83 PRO A N 1
ATOM 612 C CA . PRO A 1 83 ? 5.595 3.891 14.444 1.00 71.31 83 PRO A CA 1
ATOM 613 C C . PRO A 1 83 ? 5.860 2.417 14.800 1.00 71.31 83 PRO A C 1
ATOM 615 O O . PRO A 1 83 ? 5.077 1.526 14.480 1.00 71.31 83 PRO A O 1
ATOM 618 N N . HIS A 1 84 ? 6.961 2.168 15.517 1.00 66.94 84 HIS A N 1
ATOM 619 C CA . HIS A 1 84 ? 7.428 0.821 15.880 1.00 66.94 84 HIS A CA 1
ATOM 620 C C . HIS A 1 84 ? 6.969 0.333 17.265 1.00 66.94 84 HIS A C 1
ATOM 622 O O . HIS A 1 84 ? 7.487 -0.665 17.758 1.00 66.94 84 HIS A O 1
ATOM 628 N N . ARG A 1 85 ? 6.031 1.029 17.918 1.00 64.25 85 ARG A N 1
ATOM 629 C CA . ARG A 1 85 ? 5.468 0.582 19.201 1.00 64.25 85 ARG A CA 1
ATOM 630 C C . ARG A 1 85 ? 4.327 -0.402 18.959 1.00 64.25 85 ARG A C 1
ATOM 632 O O . ARG A 1 85 ? 3.575 -0.253 17.998 1.00 64.25 85 ARG A O 1
ATOM 639 N N . ASP A 1 86 ? 4.230 -1.406 19.817 1.00 53.09 86 ASP A N 1
ATOM 640 C CA . ASP A 1 86 ? 3.174 -2.411 19.758 1.00 53.09 86 ASP A CA 1
ATOM 641 C C . ASP A 1 86 ? 1.958 -1.885 20.524 1.00 53.09 86 ASP A C 1
ATOM 643 O O . ASP A 1 86 ? 2.068 -1.601 21.714 1.00 53.09 86 ASP A O 1
ATOM 647 N N . ASP A 1 87 ? 0.816 -1.722 19.849 1.00 55.81 87 ASP A N 1
ATOM 648 C CA . ASP A 1 87 ? -0.412 -1.287 20.516 1.00 55.81 87 ASP A CA 1
ATOM 649 C C . ASP A 1 87 ? -1.701 -1.870 19.906 1.00 55.81 87 ASP A C 1
ATOM 651 O O . ASP A 1 87 ? -1.700 -2.518 18.847 1.00 55.81 87 ASP A O 1
ATOM 655 N N . ALA A 1 88 ? -2.781 -1.682 20.669 1.00 52.78 88 ALA A N 1
ATOM 656 C CA . ALA A 1 88 ? -4.042 -2.415 20.661 1.00 52.78 88 ALA A CA 1
ATOM 657 C C . ALA A 1 88 ? -4.754 -2.554 19.301 1.00 52.78 88 ALA A C 1
ATOM 659 O O . ALA A 1 88 ? -4.565 -1.805 18.343 1.00 52.78 88 ALA A O 1
ATOM 660 N N . VAL A 1 89 ? -5.602 -3.583 19.235 1.00 53.50 89 VAL A N 1
ATOM 661 C CA . VAL A 1 89 ? -6.361 -4.006 18.054 1.00 53.50 89 VAL A CA 1
ATOM 662 C C . VAL A 1 89 ? -7.288 -2.887 17.570 1.00 53.50 89 VAL A C 1
ATOM 664 O O . VAL A 1 89 ? -8.235 -2.517 18.256 1.00 53.50 89 VAL A O 1
ATOM 667 N N . VAL A 1 90 ? -7.028 -2.392 16.360 1.00 58.25 90 VAL A N 1
ATOM 668 C CA . VAL A 1 90 ? -7.948 -1.550 15.587 1.00 58.25 90 VAL A CA 1
ATOM 669 C C . VAL A 1 90 ? -8.596 -2.424 14.525 1.00 58.25 90 VAL A C 1
ATOM 671 O O . VAL A 1 90 ? -7.896 -3.145 13.812 1.00 58.25 90 VAL A O 1
ATOM 674 N N . VAL A 1 91 ? -9.924 -2.368 14.447 1.00 57.81 91 VAL A N 1
ATOM 675 C CA . VAL A 1 91 ? -10.713 -2.988 13.380 1.00 57.81 91 VAL A CA 1
ATOM 676 C C . VAL A 1 91 ? -10.905 -1.916 12.310 1.00 57.81 91 VAL A C 1
ATOM 678 O O . VAL A 1 91 ? -11.741 -1.033 12.460 1.00 57.81 91 VAL A O 1
ATOM 681 N N . ALA A 1 92 ? -10.064 -1.944 11.283 1.00 67.06 92 ALA A N 1
ATOM 682 C CA . ALA A 1 92 ? -10.132 -1.054 10.130 1.00 67.06 92 ALA A CA 1
ATOM 683 C C . ALA A 1 92 ? -9.776 -1.852 8.874 1.00 67.06 92 ALA A C 1
ATOM 685 O O . ALA A 1 92 ? -9.047 -2.849 8.943 1.00 67.06 92 ALA A O 1
ATOM 686 N N . ARG A 1 93 ? -10.292 -1.417 7.727 1.00 76.25 93 ARG A N 1
ATOM 687 C CA . ARG A 1 93 ? -9.904 -1.967 6.427 1.00 76.25 93 ARG A CA 1
ATOM 688 C C . ARG A 1 93 ? -8.784 -1.115 5.863 1.00 76.25 93 ARG A C 1
ATOM 690 O O . ARG A 1 93 ? -8.878 0.107 5.875 1.00 76.25 93 ARG A O 1
ATOM 697 N N . TYR A 1 94 ? -7.726 -1.753 5.387 1.00 82.06 94 TYR A N 1
ATOM 698 C CA . TYR A 1 94 ? -6.527 -1.071 4.916 1.00 82.06 94 TYR A CA 1
ATOM 699 C C . TYR A 1 94 ? -6.307 -1.371 3.445 1.00 82.06 94 TYR A C 1
ATOM 701 O O . TYR A 1 94 ? -6.523 -2.502 3.010 1.00 82.06 94 TYR A O 1
ATOM 709 N N . ALA A 1 95 ? -5.848 -0.387 2.682 1.00 83.38 95 ALA A N 1
ATOM 710 C CA . ALA A 1 95 ? -5.606 -0.579 1.263 1.00 83.38 95 ALA A CA 1
ATOM 711 C C . ALA A 1 95 ? -4.431 0.246 0.752 1.00 83.38 95 ALA A C 1
ATOM 713 O O . ALA A 1 95 ? -4.145 1.334 1.257 1.00 83.38 95 ALA A O 1
ATOM 714 N N . ILE A 1 96 ? -3.764 -0.308 -0.258 1.00 84.44 96 ILE A N 1
ATOM 715 C CA . ILE A 1 96 ? -2.763 0.362 -1.080 1.00 84.44 96 ILE A CA 1
ATOM 716 C C . ILE A 1 96 ? -3.362 0.521 -2.474 1.00 84.44 96 ILE A C 1
ATOM 718 O O . ILE A 1 96 ? -3.794 -0.464 -3.080 1.00 84.44 96 ILE A O 1
ATOM 722 N N . SER A 1 97 ? -3.350 1.745 -2.985 1.00 82.56 97 SER A N 1
ATOM 723 C CA . SER A 1 97 ? -3.774 2.050 -4.348 1.00 82.56 97 SER A CA 1
ATOM 724 C C . SER A 1 97 ? -2.765 2.938 -5.065 1.00 82.56 97 SER A C 1
ATOM 726 O O . SER A 1 97 ? -2.009 3.691 -4.438 1.00 82.56 97 SER A O 1
ATOM 728 N N . ILE A 1 98 ? -2.759 2.841 -6.393 1.00 77.56 98 ILE A N 1
ATOM 729 C CA . ILE A 1 98 ? -1.993 3.711 -7.288 1.00 77.56 98 ILE A CA 1
ATOM 730 C C . ILE A 1 98 ? -2.981 4.695 -7.914 1.00 77.56 98 ILE A C 1
ATOM 732 O O . ILE A 1 98 ? -3.593 4.431 -8.944 1.00 77.56 98 ILE A O 1
ATOM 736 N N . CYS A 1 99 ? -3.181 5.831 -7.254 1.00 78.50 99 CYS A N 1
ATOM 737 C CA . CYS A 1 99 ? -4.089 6.880 -7.705 1.00 78.50 99 CYS A CA 1
ATOM 738 C C . CYS A 1 99 ? -3.540 8.278 -7.385 1.00 78.50 99 CYS A C 1
ATOM 740 O O . CYS A 1 99 ? -2.693 8.457 -6.508 1.00 78.50 99 CYS A O 1
ATOM 742 N N . GLU A 1 100 ? -4.026 9.283 -8.116 1.00 76.00 100 GLU A N 1
ATOM 743 C CA . GLU A 1 100 ? -3.613 10.684 -7.938 1.00 76.00 100 GLU A CA 1
ATOM 744 C C . GLU A 1 100 ? -4.220 11.325 -6.685 1.00 76.00 100 GLU A C 1
ATOM 746 O O . GLU A 1 100 ? -3.596 12.197 -6.081 1.00 76.00 100 GLU A O 1
ATOM 751 N N . GLU A 1 101 ? -5.406 10.868 -6.278 1.00 82.12 101 GLU A N 1
ATOM 752 C CA . GLU A 1 101 ? -6.157 11.366 -5.127 1.00 82.12 101 GLU A CA 1
ATOM 753 C C . GLU A 1 101 ? -6.668 10.191 -4.283 1.00 82.12 101 GLU A C 1
ATOM 755 O O . GLU A 1 101 ? -7.081 9.174 -4.849 1.00 82.12 101 GLU A O 1
ATOM 760 N N . PRO A 1 102 ? -6.647 10.295 -2.942 1.00 80.81 102 PRO A N 1
ATOM 761 C CA . PRO A 1 102 ? -7.169 9.241 -2.089 1.00 80.81 102 PRO A CA 1
ATOM 762 C C . PRO A 1 102 ? -8.703 9.173 -2.202 1.00 80.81 102 PRO A C 1
ATOM 764 O O . PRO A 1 102 ? -9.341 10.211 -2.394 1.00 80.81 102 PRO A O 1
ATOM 767 N N . PRO A 1 103 ? -9.311 7.990 -2.022 1.00 81.12 103 PRO A N 1
ATOM 768 C CA . PRO A 1 103 ? -10.764 7.861 -1.969 1.00 81.12 103 PRO A CA 1
ATOM 769 C C . PRO A 1 103 ? -11.412 8.733 -0.881 1.00 81.12 103 PRO A C 1
ATOM 771 O O . PRO A 1 103 ? -10.818 9.000 0.169 1.00 81.12 103 PRO A O 1
ATOM 774 N N . GLU A 1 104 ? -12.659 9.146 -1.105 1.00 81.75 104 GLU A N 1
ATOM 775 C CA . GLU A 1 104 ? -13.420 9.937 -0.135 1.00 81.75 104 GLU A CA 1
ATOM 776 C C . GLU A 1 104 ? -13.655 9.149 1.165 1.00 81.75 104 GLU A C 1
ATOM 778 O O . GLU A 1 104 ? -13.924 7.951 1.145 1.00 81.75 104 GLU A O 1
ATOM 783 N N . GLY A 1 105 ? -13.521 9.812 2.319 1.00 78.19 105 GLY A N 1
ATOM 784 C CA . GLY A 1 105 ? -13.669 9.174 3.634 1.00 78.19 105 GLY A CA 1
ATOM 785 C C . GLY A 1 105 ? -12.475 8.317 4.075 1.00 78.19 105 GLY A C 1
ATOM 786 O O . GLY A 1 105 ? -12.474 7.815 5.199 1.00 78.19 105 GLY A O 1
ATOM 787 N N . ALA A 1 106 ? -11.441 8.175 3.241 1.00 84.31 106 ALA A N 1
ATOM 788 C CA . ALA A 1 106 ? -10.239 7.439 3.597 1.00 84.31 106 ALA A CA 1
ATOM 789 C C . ALA A 1 106 ? -9.344 8.239 4.560 1.00 84.31 106 ALA A C 1
ATOM 791 O O . ALA A 1 106 ? -9.007 9.406 4.338 1.00 84.31 106 ALA A O 1
ATOM 792 N N . VAL A 1 107 ? -8.865 7.578 5.612 1.00 85.94 107 VAL A N 1
ATOM 793 C CA . VAL A 1 107 ? -7.811 8.102 6.482 1.00 85.94 107 VAL A CA 1
ATOM 794 C C . VAL A 1 107 ? -6.462 7.781 5.849 1.00 85.94 107 VAL A C 1
ATOM 796 O O . VAL A 1 107 ? -5.955 6.664 5.959 1.00 85.94 107 VAL A O 1
ATOM 799 N N . VAL A 1 108 ? -5.857 8.766 5.180 1.00 86.38 108 VAL A N 1
ATOM 800 C CA . VAL A 1 108 ? -4.536 8.608 4.552 1.00 86.38 108 VAL A CA 1
ATOM 801 C C . VAL A 1 108 ? -3.460 8.412 5.617 1.00 86.38 108 VAL A C 1
ATOM 803 O O . VAL A 1 108 ? -3.184 9.315 6.409 1.00 86.38 108 VAL A O 1
ATOM 806 N N . LEU A 1 109 ? -2.813 7.248 5.592 1.00 84.44 109 LEU A N 1
ATOM 807 C CA . LEU A 1 109 ? -1.728 6.873 6.499 1.00 84.44 109 LEU A CA 1
ATOM 808 C C . LEU A 1 109 ? -0.370 7.236 5.901 1.00 84.44 109 LEU A C 1
ATOM 810 O O . LEU A 1 109 ? 0.509 7.762 6.592 1.00 84.44 109 LEU A O 1
ATOM 814 N N . CYS A 1 110 ? -0.214 6.980 4.603 1.00 86.88 110 CYS A N 1
ATOM 815 C CA . CYS A 1 110 ? 0.993 7.289 3.861 1.00 86.88 110 CYS A CA 1
ATOM 816 C C . CYS A 1 110 ? 0.682 7.664 2.406 1.00 86.88 110 CYS A C 1
ATOM 818 O O . CYS A 1 110 ? -0.215 7.093 1.791 1.00 86.88 110 CYS A O 1
ATOM 820 N N . ARG A 1 111 ? 1.439 8.617 1.853 1.00 87.62 111 ARG A N 1
ATOM 821 C CA . ARG A 1 111 ? 1.416 8.980 0.427 1.00 87.62 111 ARG A CA 1
ATOM 822 C C . ARG A 1 111 ? 2.701 8.517 -0.247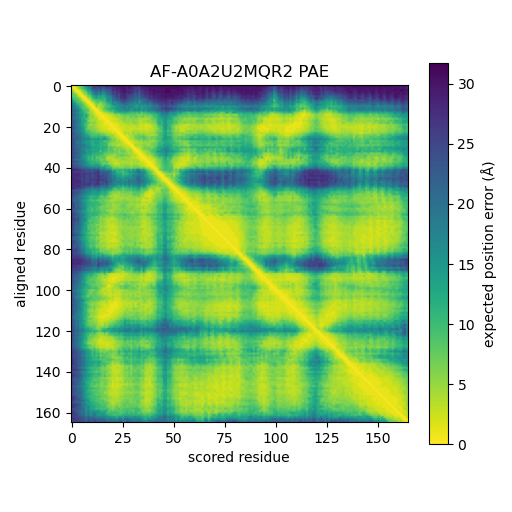 1.00 87.62 111 ARG A C 1
ATOM 824 O O . ARG A 1 111 ? 3.782 8.876 0.222 1.00 87.62 111 ARG A O 1
ATOM 831 N N . PHE A 1 112 ? 2.590 7.818 -1.369 1.00 87.25 112 PHE A N 1
ATOM 832 C CA . PHE A 1 112 ? 3.718 7.485 -2.237 1.00 87.25 112 PHE A CA 1
ATOM 833 C C . PHE A 1 112 ? 3.906 8.571 -3.272 1.00 87.25 112 PHE A C 1
ATOM 835 O O . PHE A 1 112 ? 2.949 9.043 -3.885 1.00 87.25 112 PHE A O 1
ATOM 842 N N . SER A 1 113 ? 5.149 8.963 -3.492 1.00 86.19 113 SER A N 1
ATOM 843 C CA . SER A 1 113 ? 5.492 9.884 -4.563 1.00 86.19 113 SER A CA 1
ATOM 844 C C . SER A 1 113 ? 6.744 9.393 -5.273 1.00 86.19 113 SER A C 1
ATOM 846 O O . SER A 1 113 ? 7.642 8.829 -4.646 1.00 86.19 113 SER A O 1
ATOM 848 N N . ALA A 1 114 ? 6.800 9.607 -6.580 1.00 86.12 114 ALA A 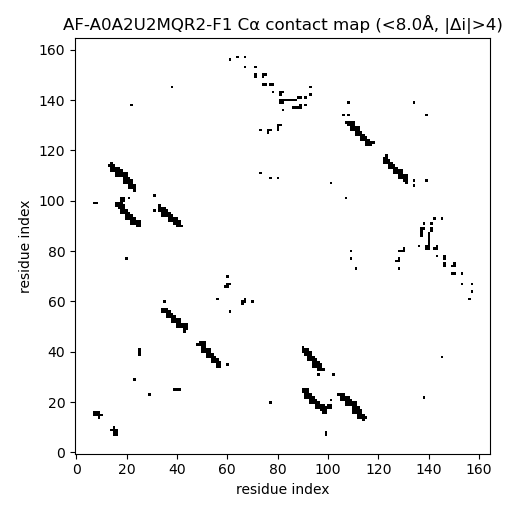N 1
ATOM 849 C CA . ALA A 1 114 ? 7.913 9.216 -7.424 1.00 86.12 114 ALA A CA 1
ATOM 850 C C . ALA A 1 114 ? 8.483 10.437 -8.149 1.00 86.12 114 ALA A C 1
ATOM 852 O O . ALA A 1 114 ? 7.735 11.302 -8.602 1.00 86.12 114 ALA A O 1
ATOM 853 N N . ARG A 1 115 ? 9.806 10.487 -8.290 1.00 87.62 115 ARG A N 1
ATOM 854 C CA . ARG A 1 115 ? 10.506 11.395 -9.200 1.00 87.6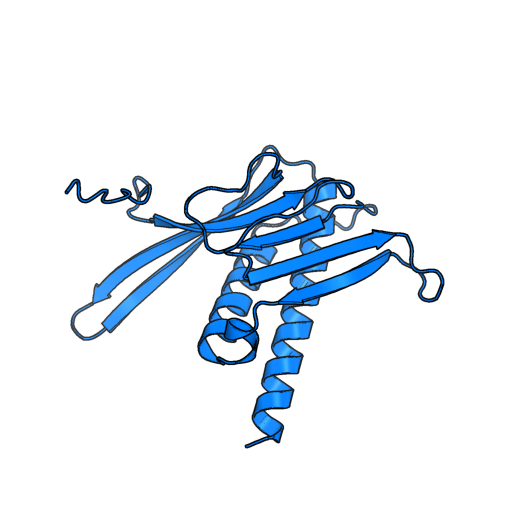2 115 ARG A CA 1
ATOM 855 C C . ARG A 1 115 ? 11.276 10.561 -10.207 1.00 87.62 115 ARG A C 1
ATOM 857 O O . ARG A 1 115 ? 12.015 9.659 -9.819 1.00 87.62 115 ARG A O 1
ATOM 864 N N . ARG A 1 116 ? 11.085 10.840 -11.493 1.00 84.44 116 ARG A N 1
ATOM 865 C CA . ARG A 1 116 ? 11.839 10.204 -12.577 1.00 84.44 116 ARG A CA 1
ATOM 866 C C . ARG A 1 116 ? 12.875 11.189 -13.093 1.00 84.44 116 ARG A C 1
ATOM 868 O O . ARG A 1 116 ? 12.534 12.324 -13.401 1.00 84.44 116 ARG A O 1
ATOM 875 N N . GLU A 1 117 ? 14.120 10.746 -13.167 1.00 85.44 117 GLU A N 1
ATOM 876 C CA . GLU A 1 117 ? 15.232 11.509 -13.726 1.00 85.44 117 GLU A CA 1
ATOM 877 C C . GLU A 1 117 ? 15.875 10.727 -14.862 1.00 85.44 117 GLU A C 1
ATOM 879 O O . GLU A 1 117 ? 16.290 9.580 -14.679 1.00 85.44 117 GLU A O 1
ATOM 884 N N . ASP A 1 118 ? 15.999 11.367 -16.020 1.00 84.56 118 ASP A N 1
ATOM 885 C CA . ASP A 1 118 ? 16.808 10.848 -17.115 1.00 84.56 118 ASP A CA 1
ATOM 886 C C . ASP A 1 118 ? 18.294 11.045 -16.803 1.00 84.56 118 ASP A C 1
ATOM 888 O O . ASP A 1 118 ? 18.779 12.166 -16.642 1.00 84.56 118 ASP A O 1
ATOM 892 N N . GLN A 1 119 ? 19.038 9.943 -16.742 1.00 85.19 119 GLN A N 1
ATOM 893 C CA . GLN A 1 119 ? 20.494 9.932 -16.629 1.00 85.19 119 GLN A CA 1
ATOM 894 C C . GLN A 1 119 ? 21.109 9.299 -17.877 1.00 85.19 119 GLN A C 1
ATOM 896 O O . GLN A 1 119 ? 21.710 8.232 -17.807 1.00 85.19 119 GLN A O 1
ATOM 901 N N . GLY A 1 120 ? 20.957 9.964 -19.025 1.00 85.06 120 GLY A N 1
ATOM 902 C CA . GLY A 1 120 ? 21.577 9.556 -20.288 1.00 85.06 120 GLY A CA 1
ATOM 903 C C . GLY A 1 120 ? 21.003 8.254 -20.848 1.00 85.06 120 GLY A C 1
ATOM 904 O O . GLY A 1 120 ? 20.082 8.291 -21.655 1.00 85.06 120 GLY A O 1
ATOM 905 N N . ASP A 1 121 ? 21.563 7.114 -20.441 1.00 88.88 121 ASP A N 1
ATOM 906 C CA . ASP A 1 121 ? 21.198 5.771 -20.912 1.00 88.88 121 ASP A CA 1
ATOM 907 C C . ASP A 1 121 ? 20.144 5.068 -20.041 1.00 88.88 121 ASP A C 1
ATOM 909 O O . ASP A 1 121 ? 19.698 3.967 -20.370 1.00 88.88 121 ASP A O 1
ATOM 913 N N . ARG A 1 122 ? 19.727 5.689 -18.932 1.00 72.94 122 ARG A N 1
ATOM 914 C CA . ARG A 1 122 ? 18.777 5.097 -17.983 1.00 72.94 122 ARG A CA 1
ATOM 915 C C . ARG A 1 122 ? 17.839 6.121 -17.356 1.00 72.94 122 ARG A C 1
ATOM 917 O O . ARG A 1 122 ? 18.215 7.268 -17.127 1.00 72.94 122 ARG A O 1
ATOM 924 N N . ILE A 1 123 ? 16.652 5.653 -16.975 1.00 78.44 123 ILE A N 1
ATOM 925 C CA . ILE A 1 123 ? 15.704 6.397 -16.138 1.00 78.44 123 ILE A CA 1
ATOM 926 C C . ILE A 1 123 ? 15.902 5.958 -14.688 1.00 78.44 123 ILE A C 1
ATOM 928 O O . ILE A 1 123 ? 15.720 4.786 -14.354 1.00 78.44 123 ILE A O 1
ATOM 932 N N . VAL A 1 124 ? 16.241 6.897 -13.810 1.00 8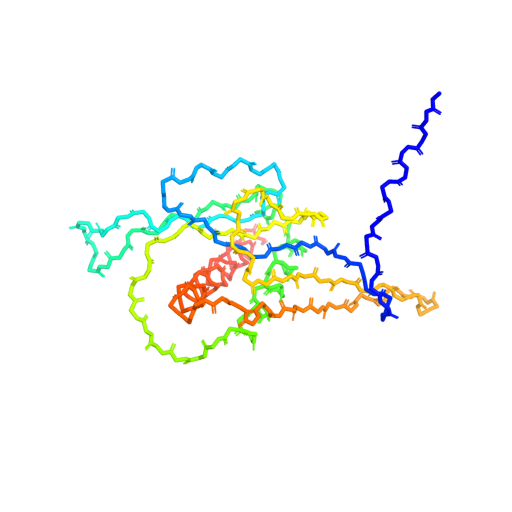2.06 124 VAL A N 1
ATOM 933 C CA . VAL A 1 124 ? 16.290 6.669 -12.364 1.00 82.06 124 VAL A CA 1
ATOM 934 C C . VAL A 1 124 ? 14.948 7.073 -11.768 1.00 82.06 124 VAL A C 1
ATOM 936 O O . VAL A 1 124 ? 14.545 8.229 -11.858 1.00 82.06 124 VAL A O 1
ATOM 939 N N . THR A 1 125 ? 14.245 6.124 -11.147 1.00 79.81 125 THR A N 1
ATOM 940 C CA . THR A 1 125 ? 13.025 6.420 -10.383 1.00 79.81 125 THR A CA 1
ATOM 941 C C . THR A 1 125 ? 13.359 6.471 -8.899 1.00 79.81 125 THR A C 1
ATOM 943 O O . THR A 1 125 ? 13.741 5.465 -8.306 1.00 79.81 125 THR A O 1
ATOM 946 N N . GLN A 1 126 ? 13.211 7.645 -8.298 1.00 83.94 126 GLN A N 1
ATOM 947 C CA . GLN A 1 126 ? 13.299 7.848 -6.859 1.00 83.94 126 GLN A CA 1
ATOM 948 C C . GLN A 1 126 ? 11.901 7.748 -6.258 1.00 83.94 126 GLN A C 1
ATOM 950 O O . GLN A 1 126 ? 10.977 8.404 -6.732 1.00 83.94 126 GLN A O 1
ATOM 955 N N . LEU A 1 127 ? 11.746 6.947 -5.208 1.00 83.44 127 LEU A N 1
ATOM 956 C CA . LEU A 1 127 ? 10.484 6.774 -4.4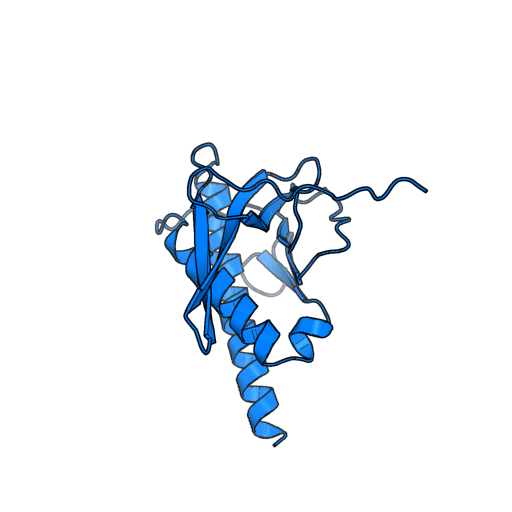93 1.00 83.44 127 LEU A CA 1
ATOM 957 C C . LEU A 1 127 ? 10.585 7.391 -3.099 1.00 83.44 127 LEU A C 1
ATOM 959 O O . LEU A 1 127 ? 11.606 7.254 -2.426 1.00 83.44 127 LEU A O 1
ATOM 963 N N . LYS A 1 128 ? 9.510 8.044 -2.654 1.00 83.19 128 LYS A N 1
ATOM 964 C CA . LYS A 1 128 ? 9.359 8.533 -1.281 1.00 83.19 128 LYS A CA 1
ATOM 965 C C . LYS A 1 128 ? 7.985 8.193 -0.720 1.00 83.19 128 LYS A C 1
ATOM 967 O O . LYS A 1 128 ? 6.994 8.162 -1.446 1.00 83.19 128 LYS A O 1
ATOM 972 N N . ALA A 1 129 ? 7.945 7.980 0.589 1.00 83.44 129 ALA A N 1
ATOM 973 C CA . ALA A 1 129 ? 6.742 7.711 1.360 1.00 83.44 129 ALA A CA 1
ATOM 974 C C . ALA A 1 129 ? 6.585 8.813 2.419 1.00 83.44 129 ALA A C 1
ATOM 976 O O . ALA A 1 129 ? 7.447 8.985 3.279 1.00 83.44 129 ALA A O 1
ATOM 977 N N . GLY A 1 130 ? 5.519 9.608 2.324 1.00 78.88 130 GLY A N 1
ATOM 978 C CA . GLY A 1 130 ? 5.220 10.689 3.262 1.00 78.88 130 GLY A CA 1
ATOM 979 C C . GLY A 1 130 ? 4.281 10.220 4.368 1.00 78.88 130 GLY A C 1
ATOM 980 O O . GLY A 1 130 ? 3.212 9.689 4.072 1.00 78.88 130 GLY A O 1
ATOM 981 N N . ARG A 1 131 ? 4.656 10.426 5.636 1.00 75.12 131 ARG A N 1
ATOM 982 C CA . ARG A 1 131 ? 3.809 10.117 6.801 1.00 75.12 131 ARG A CA 1
ATOM 983 C C . ARG A 1 131 ? 2.760 11.204 7.034 1.00 75.12 131 ARG A C 1
ATOM 985 O O . ARG A 1 131 ? 3.105 12.385 7.102 1.00 75.12 131 ARG A O 1
ATOM 992 N N . ASN A 1 132 ? 1.515 10.806 7.296 1.00 75.62 132 ASN A N 1
ATOM 993 C CA . ASN A 1 132 ? 0.523 11.712 7.868 1.00 75.62 132 ASN A CA 1
ATOM 994 C C . ASN A 1 132 ? 0.706 11.817 9.397 1.00 75.62 132 ASN A C 1
ATOM 996 O O . ASN A 1 132 ? 0.559 10.836 10.127 1.00 75.62 132 ASN A O 1
ATOM 1000 N N . LYS A 1 133 ? 1.069 13.009 9.891 1.00 69.44 133 LYS A N 1
ATOM 1001 C CA . LYS A 1 133 ? 1.316 13.258 11.325 1.00 69.44 133 LYS A CA 1
ATOM 1002 C C . LYS A 1 133 ? 0.040 13.438 12.153 1.00 69.44 133 LYS A C 1
ATOM 1004 O O . LYS A 1 133 ? 0.125 13.372 13.372 1.00 69.44 133 LYS A O 1
ATOM 1009 N N . ALA A 1 134 ? -1.107 13.669 11.516 1.00 71.88 134 ALA A N 1
ATOM 1010 C CA . ALA A 1 134 ? -2.380 13.897 12.200 1.00 71.88 134 ALA A CA 1
ATOM 1011 C C . ALA A 1 134 ? -3.142 12.596 12.531 1.00 71.88 134 ALA A C 1
ATOM 1013 O O . ALA A 1 134 ? -4.254 12.655 13.046 1.00 71.88 134 ALA A O 1
ATOM 1014 N N . VAL A 1 135 ? -2.570 11.428 12.222 1.00 74.56 135 VAL A N 1
ATOM 1015 C CA . VAL A 1 135 ? -3.227 10.121 12.374 1.00 74.56 135 VAL A CA 1
ATOM 1016 C C . VAL A 1 135 ? -2.953 9.514 13.754 1.00 74.56 135 VAL A C 1
ATOM 1018 O O . VAL A 1 135 ? -1.811 9.513 14.214 1.00 74.56 135 VAL A O 1
ATOM 1021 N N . ASP A 1 136 ? -4.000 8.957 14.374 1.00 73.69 136 ASP A N 1
ATOM 1022 C CA . ASP A 1 136 ? -3.956 8.214 15.645 1.00 73.69 136 ASP A CA 1
ATOM 1023 C C . ASP A 1 136 ? -2.940 7.050 15.588 1.00 73.69 136 ASP A C 1
ATOM 1025 O O . ASP A 1 136 ? -2.907 6.266 14.632 1.00 73.69 136 ASP A O 1
ATOM 1029 N N . GLU A 1 137 ? -2.114 6.914 16.632 1.00 71.38 137 GLU A N 1
ATOM 1030 C CA . GLU A 1 137 ? -1.083 5.873 16.747 1.00 71.38 137 GLU A CA 1
ATOM 1031 C C . GLU A 1 137 ? -1.647 4.451 16.623 1.00 71.38 137 GLU A C 1
ATOM 1033 O O . GLU A 1 137 ? -0.987 3.574 16.063 1.00 71.38 137 GLU A O 1
ATOM 1038 N N . ARG A 1 138 ? -2.888 4.223 17.065 1.00 69.06 138 ARG A N 1
ATOM 1039 C CA . ARG A 1 138 ? -3.546 2.914 16.986 1.00 69.06 138 ARG A CA 1
ATOM 1040 C C . ARG A 1 138 ? -3.819 2.503 15.538 1.00 69.06 138 ARG A C 1
ATOM 1042 O O . ARG A 1 138 ? -3.579 1.353 15.164 1.00 69.06 138 ARG A O 1
ATOM 1049 N N . VAL A 1 139 ? -4.264 3.441 14.697 1.00 76.25 139 VAL A N 1
ATOM 1050 C CA . VAL A 1 139 ? -4.498 3.189 13.262 1.00 76.25 139 VAL A CA 1
ATOM 1051 C C . VAL A 1 139 ? -3.173 2.867 12.568 1.00 76.25 139 VAL A C 1
ATOM 1053 O O . VAL A 1 139 ? -3.099 1.935 11.762 1.00 76.25 139 VAL A O 1
ATOM 1056 N N . LEU A 1 140 ? -2.107 3.576 12.946 1.00 77.06 140 LEU A N 1
ATOM 1057 C CA . LEU A 1 140 ? -0.759 3.339 12.439 1.00 77.06 140 LEU A CA 1
ATOM 1058 C C . LEU A 1 140 ? -0.198 1.962 12.857 1.00 77.06 140 LEU A C 1
ATOM 1060 O O . LEU A 1 140 ? 0.446 1.298 12.043 1.00 77.06 140 LEU A O 1
ATOM 1064 N N . ALA A 1 141 ? -0.482 1.493 14.078 1.00 75.38 141 ALA A N 1
ATOM 1065 C CA . ALA A 1 141 ? -0.077 0.167 14.557 1.00 75.38 141 ALA A CA 1
ATOM 1066 C C . ALA A 1 141 ? -0.776 -0.976 13.798 1.00 75.38 141 ALA A C 1
ATOM 1068 O O . ALA A 1 141 ? -0.137 -1.966 13.430 1.00 75.38 141 ALA A O 1
ATOM 1069 N N . GLY A 1 142 ? -2.074 -0.832 13.502 1.00 74.31 142 GLY A N 1
ATOM 1070 C CA . GLY A 1 142 ? -2.784 -1.765 12.623 1.00 74.31 142 GLY A CA 1
ATOM 1071 C C . GLY A 1 142 ? -2.184 -1.802 11.219 1.00 74.31 142 GLY A C 1
ATOM 1072 O O . GLY A 1 142 ? -2.015 -2.883 10.652 1.00 74.31 142 GLY A O 1
ATOM 1073 N N . GLY A 1 143 ? -1.725 -0.651 10.720 1.00 77.44 143 GLY A N 1
ATOM 1074 C CA . GLY A 1 143 ? -1.073 -0.596 9.425 1.00 77.44 143 GLY A CA 1
ATOM 1075 C C . GLY A 1 143 ? 0.266 -1.331 9.347 1.00 77.44 143 GLY A C 1
ATOM 1076 O O . GLY A 1 143 ? 0.559 -1.945 8.329 1.00 77.44 143 GLY A O 1
ATOM 1077 N N . ARG A 1 144 ? 1.050 -1.376 10.430 1.00 79.31 144 ARG A N 1
ATOM 1078 C CA . ARG A 1 144 ? 2.302 -2.153 10.468 1.00 79.31 144 ARG A CA 1
ATOM 1079 C C . ARG A 1 144 ? 2.047 -3.648 10.259 1.00 79.31 144 ARG A C 1
ATOM 1081 O O . ARG A 1 144 ? 2.804 -4.305 9.553 1.00 79.31 144 ARG A O 1
ATOM 1088 N N . ARG A 1 145 ? 0.974 -4.189 10.846 1.00 76.38 145 ARG A N 1
ATOM 1089 C CA . ARG A 1 145 ? 0.596 -5.603 10.667 1.00 76.38 145 ARG A CA 1
ATOM 1090 C C . ARG A 1 145 ? 0.226 -5.905 9.217 1.00 76.38 145 ARG A C 1
ATOM 1092 O O . ARG A 1 145 ? 0.684 -6.905 8.684 1.00 76.38 145 ARG A O 1
ATOM 1099 N N . VAL A 1 146 ? -0.565 -5.033 8.592 1.00 78.19 146 VAL A N 1
A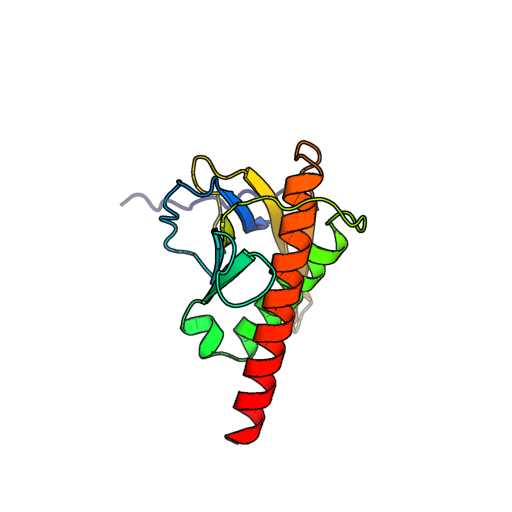TOM 1100 C CA . VAL A 1 146 ? -0.970 -5.134 7.177 1.00 78.19 146 VAL A CA 1
ATOM 1101 C C . VAL A 1 146 ? 0.250 -5.211 6.270 1.00 78.19 146 VAL A C 1
ATOM 1103 O O . VAL A 1 146 ? 0.318 -6.091 5.420 1.00 78.19 146 VAL A O 1
ATOM 1106 N N . ILE A 1 147 ? 1.236 -4.343 6.501 1.00 81.44 147 ILE A N 1
ATOM 1107 C CA . ILE A 1 147 ? 2.467 -4.335 5.715 1.00 81.44 147 ILE A CA 1
ATOM 1108 C C . ILE A 1 147 ? 3.275 -5.618 5.899 1.00 81.44 147 ILE A C 1
ATOM 1110 O O . ILE A 1 147 ? 3.688 -6.197 4.903 1.00 81.44 147 ILE A O 1
ATOM 1114 N N . HIS A 1 148 ? 3.443 -6.113 7.131 1.00 82.00 148 HIS A N 1
ATOM 1115 C CA . HIS A 1 148 ? 4.110 -7.405 7.352 1.00 82.00 148 HIS A CA 1
ATOM 1116 C C . HIS A 1 148 ? 3.397 -8.553 6.638 1.00 82.00 148 HIS A C 1
ATOM 1118 O O . HIS A 1 148 ? 4.042 -9.332 5.944 1.00 82.00 148 HIS A O 1
ATOM 1124 N N . TYR A 1 149 ? 2.066 -8.623 6.740 1.00 78.62 149 TYR A N 1
ATOM 1125 C CA . TYR A 1 149 ? 1.287 -9.639 6.030 1.00 78.62 149 TYR A CA 1
ATOM 1126 C C . TYR A 1 149 ? 1.428 -9.532 4.511 1.00 78.62 149 TYR A C 1
ATOM 1128 O O . TYR A 1 149 ? 1.490 -10.559 3.836 1.00 78.62 149 TYR A O 1
ATOM 1136 N N . LEU A 1 150 ? 1.471 -8.312 3.972 1.00 81.25 150 LEU A N 1
ATOM 1137 C CA . LEU A 1 150 ? 1.639 -8.091 2.543 1.00 81.25 150 LEU A CA 1
ATOM 1138 C C . LEU A 1 150 ? 3.041 -8.502 2.076 1.00 81.25 150 LEU A C 1
ATOM 1140 O O . LEU A 1 150 ? 3.142 -9.201 1.073 1.00 81.25 150 LEU A O 1
ATOM 1144 N N . THR A 1 151 ? 4.097 -8.149 2.814 1.00 84.44 151 THR A N 1
ATOM 1145 C CA . THR A 1 151 ? 5.473 -8.575 2.509 1.00 84.44 151 THR A CA 1
ATOM 1146 C C . THR A 1 151 ? 5.601 -10.098 2.537 1.00 84.44 151 THR A C 1
ATOM 1148 O O . THR A 1 151 ? 6.011 -10.688 1.542 1.00 84.44 151 THR A O 1
ATOM 1151 N N . ASP A 1 152 ? 5.142 -10.756 3.608 1.00 85.06 152 ASP A N 1
ATOM 1152 C CA . ASP A 1 152 ? 5.166 -12.222 3.719 1.00 85.06 152 ASP A CA 1
ATOM 1153 C C . ASP A 1 152 ? 4.387 -12.903 2.579 1.00 85.06 152 ASP A C 1
ATOM 1155 O O . ASP A 1 152 ? 4.746 -13.988 2.111 1.00 85.06 152 ASP A O 1
ATOM 1159 N N . PHE A 1 153 ? 3.277 -12.299 2.143 1.00 83.88 153 PHE A N 1
ATOM 1160 C CA . PHE A 1 153 ? 2.490 -12.795 1.018 1.00 83.88 153 PHE A CA 1
ATOM 1161 C C . PHE A 1 153 ? 3.232 -12.643 -0.316 1.00 83.88 153 PHE A C 1
ATOM 1163 O O . PHE A 1 153 ? 3.262 -13.593 -1.101 1.00 83.88 153 PHE A O 1
ATOM 1170 N N . LEU A 1 154 ? 3.845 -11.483 -0.567 1.00 83.56 154 LEU A N 1
ATOM 1171 C CA . LEU A 1 154 ? 4.634 -11.230 -1.774 1.00 83.56 154 LEU A CA 1
ATOM 1172 C C . LEU A 1 154 ? 5.826 -12.193 -1.871 1.00 83.56 154 LEU A C 1
ATOM 1174 O O . LEU A 1 154 ? 6.020 -12.797 -2.927 1.00 83.56 154 LEU A O 1
ATOM 1178 N N . ASP A 1 155 ? 6.530 -12.438 -0.764 1.00 85.31 155 ASP A N 1
ATOM 1179 C CA . ASP A 1 155 ? 7.628 -13.411 -0.692 1.00 85.31 155 ASP A CA 1
ATOM 1180 C C . ASP A 1 155 ? 7.172 -14.818 -1.092 1.00 85.31 155 ASP A C 1
ATOM 1182 O O . ASP A 1 155 ? 7.837 -15.526 -1.854 1.00 85.31 155 ASP A O 1
ATOM 1186 N N . ARG A 1 156 ? 5.993 -15.239 -0.617 1.00 85.56 156 ARG A N 1
ATOM 1187 C CA . ARG A 1 156 ? 5.418 -16.540 -0.985 1.00 85.56 156 ARG A CA 1
ATOM 1188 C C . ARG A 1 156 ? 5.088 -16.622 -2.472 1.00 85.56 156 ARG A C 1
ATOM 1190 O O . ARG A 1 156 ? 5.323 -17.675 -3.065 1.00 85.56 156 ARG A O 1
ATOM 1197 N N . LEU A 1 157 ? 4.568 -15.548 -3.073 1.00 82.12 157 LEU A N 1
ATOM 1198 C CA . LEU A 1 157 ? 4.316 -15.500 -4.517 1.00 82.12 157 LEU A CA 1
ATOM 1199 C C . LEU A 1 157 ? 5.616 -15.595 -5.323 1.00 82.12 157 LEU A C 1
ATOM 1201 O O . LEU A 1 157 ? 5.651 -16.294 -6.334 1.00 82.12 157 LEU A O 1
ATOM 1205 N N . GLU A 1 158 ? 6.691 -14.940 -4.880 1.00 79.88 158 GLU A N 1
ATOM 1206 C CA . GLU A 1 158 ? 7.994 -15.064 -5.538 1.00 79.88 158 GLU A CA 1
ATOM 1207 C C . GLU A 1 158 ? 8.558 -16.484 -5.455 1.00 79.88 158 GLU A C 1
ATOM 1209 O O . GLU A 1 158 ? 9.049 -17.013 -6.452 1.00 79.88 158 GLU A O 1
ATOM 1214 N N . VAL A 1 159 ? 8.482 -17.121 -4.283 1.00 83.44 159 VAL A N 1
ATOM 1215 C CA . VAL A 1 159 ? 8.950 -18.503 -4.107 1.00 83.44 159 VAL A CA 1
ATOM 1216 C C . VAL A 1 159 ? 8.141 -19.476 -4.961 1.00 83.44 159 VAL A C 1
ATOM 1218 O O . VAL A 1 159 ? 8.722 -20.405 -5.516 1.00 83.44 159 VAL A O 1
ATOM 1221 N N . ALA A 1 160 ? 6.825 -19.279 -5.068 1.00 80.06 160 ALA A N 1
ATOM 1222 C CA . ALA A 1 160 ? 5.972 -20.096 -5.925 1.00 80.06 160 ALA A CA 1
ATOM 1223 C C . ALA A 1 160 ? 6.368 -19.953 -7.402 1.00 80.06 160 ALA A C 1
ATOM 1225 O O . ALA A 1 160 ? 6.627 -20.961 -8.049 1.00 80.06 160 ALA A O 1
ATOM 1226 N N . ALA A 1 161 ? 6.538 -18.721 -7.894 1.00 75.94 161 ALA A N 1
ATOM 1227 C CA . ALA A 1 161 ? 6.925 -18.470 -9.283 1.00 75.94 161 ALA A CA 1
ATOM 1228 C C . ALA A 1 161 ? 8.255 -19.146 -9.668 1.00 75.94 161 ALA A C 1
ATOM 1230 O O . ALA A 1 161 ? 8.364 -19.702 -10.751 1.00 75.94 161 ALA A O 1
ATOM 1231 N N . ARG A 1 162 ? 9.245 -19.173 -8.765 1.00 77.00 162 ARG A N 1
ATOM 1232 C CA . ARG A 1 162 ? 10.548 -19.828 -9.009 1.00 77.00 162 ARG A CA 1
ATOM 1233 C C . ARG A 1 162 ? 10.502 -21.360 -9.013 1.00 77.00 162 ARG A C 1
ATOM 1235 O O . ARG A 1 162 ? 11.503 -21.982 -9.342 1.00 77.00 162 ARG A O 1
ATOM 1242 N N . ARG A 1 163 ? 9.414 -21.976 -8.541 1.00 73.19 163 ARG A N 1
ATOM 1243 C CA . ARG A 1 163 ? 9.236 -23.441 -8.546 1.00 73.19 163 ARG A CA 1
ATOM 1244 C C . ARG A 1 163 ? 8.548 -23.945 -9.812 1.00 73.19 163 ARG A C 1
ATOM 1246 O O . ARG A 1 163 ? 8.627 -25.139 -10.080 1.00 73.19 163 ARG A O 1
ATOM 1253 N N . ASP A 1 164 ? 7.882 -23.046 -10.530 1.00 59.03 164 ASP A N 1
ATOM 1254 C CA . ASP A 1 164 ? 7.177 -23.331 -11.780 1.00 59.03 164 ASP A CA 1
ATOM 1255 C C . ASP A 1 164 ? 8.060 -23.071 -13.026 1.00 59.03 164 ASP A C 1
ATOM 1257 O O . ASP A 1 164 ? 7.624 -23.331 -14.148 1.00 59.03 164 ASP A O 1
ATOM 1261 N N . GLU A 1 165 ? 9.296 -22.588 -12.824 1.00 53.91 165 GLU A N 1
ATOM 1262 C CA . GLU A 1 165 ? 10.381 -22.436 -13.817 1.00 53.91 165 GLU A CA 1
ATOM 1263 C C . GLU A 1 165 ? 11.363 -23.620 -13.769 1.00 53.91 165 GLU A C 1
ATOM 1265 O O . GLU A 1 165 ? 11.785 -24.075 -14.859 1.00 53.91 165 GLU A O 1
#

Radius of gyration: 16.99 Å; Cα contacts (8 Å, |Δi|>4): 264; chains: 1; bounding box: 40×45×49 Å

pLDDT: mean 73.99, std 12.85, range [33.56, 88.88]

Secondary structure (DSSP, 8-state):
---------B-TTSPEEEEEEEEEETTS----TTEEEEEE--SB-SSSSSB--EEEE-HHHHH-HHHHHHHHHHHHHHHHHS---------EEEEEE--SSPPTT-EEEEEEEEEEEEETTEEEEEEEEEE-TTS-HHHHHHHHHHHHHHHHHHHHHHHHHTT--

Nearest PDB structures (foldseek):
  8v8k-assembly2_B  TM=3.210E-01  e=1.445E-01  Lama glama
  8v8k-assembly1_A  TM=3.177E-01  e=1.826E-01  Lama glama
  4hd9-assembly1_A  TM=4.390E-01  e=6.060E+00  Homo sapiens

Organism: NCBI:txid1630173

Mean predicted aligned error: 9.76 Å

Sequence (165 aa):
MSDGSKTTATDADGFSTLGYYYAFDADTEIDDMNLEAVICADQPSKGLGGVAVSVRVNDEIKASAGQRRVMETLSMLINQQLPHRDDAVVVARYAISICEEPPEGAVVLCRFSARREDQGDRIVTQLKAGRNKAVDERVLAGGRRVIHYLTDFLDRLEVAARRDE